Protein AF-A0A0C1JF47-F1 (afdb_monomer_lite)

Foldseek 3Di:
DEDEWEWAAKAEWAAWEWEFEEAQETETEWEWGAIGEWGFWEEAEDADDQADEFEAAAALAEGYEYEFEWHAKYEWYWYHWYIYYDHPHYYYHTYTHTYHIFGTYWGYHYFYAHADPVGHGPGGDDNYYFYYNHHNYHRYYYDTYTYYTYYD

pLDDT: mean 89.69, std 7.43, range [57.78, 96.88]

Sequence (152 aa):
MFAQSVGGGGGNGGGAVSVAVGAFGAASVSVGGSAGNGGNGGSVTLSGSGSASVQTGGDDSVGVMLQSVGGGGGNGGYAVSVAASGGPVSGSLAVGVGGDGSAGGTGGPVTVGQFNSSGVATAAGFAGTVVTTGNRSTGMLFQSVGGGGGNG

Radius of gyration: 26.85 Å; chains: 1; bounding box: 58×25×79 Å

Structure (mmCIF, N/CA/C/O backbone):
data_AF-A0A0C1JF47-F1
#
_entry.id   AF-A0A0C1JF47-F1
#
loop_
_atom_site.group_PDB
_atom_site.id
_atom_site.type_symbol
_atom_site.label_atom_id
_atom_site.label_alt_id
_atom_site.label_comp_id
_atom_site.label_asym_id
_atom_site.label_entity_id
_atom_site.label_seq_id
_atom_site.pdbx_PDB_ins_code
_atom_site.Cartn_x
_atom_site.Cartn_y
_atom_site.Cartn_z
_atom_site.occupancy
_atom_site.B_iso_or_equiv
_atom_site.auth_seq_id
_atom_site.auth_comp_id
_atom_site.auth_asym_id
_atom_site.auth_atom_id
_atom_site.pdbx_PDB_model_num
ATOM 1 N N . MET A 1 1 ? -19.775 3.311 14.985 1.00 74.69 1 MET A N 1
ATOM 2 C CA . MET A 1 1 ? -18.659 4.273 14.821 1.00 74.69 1 MET A CA 1
ATOM 3 C C . MET A 1 1 ? -17.593 3.668 13.929 1.00 74.69 1 MET A C 1
ATOM 5 O O . MET A 1 1 ? -17.416 2.454 13.952 1.00 74.69 1 MET A O 1
ATOM 9 N N . PHE A 1 2 ? -16.880 4.502 13.179 1.00 84.00 2 PHE A N 1
ATOM 10 C CA . PHE A 1 2 ? -15.834 4.058 12.267 1.00 84.00 2 PHE A CA 1
ATOM 11 C C . PHE A 1 2 ? -14.643 5.012 12.334 1.00 84.00 2 PHE A C 1
ATOM 13 O O . PHE A 1 2 ? -14.830 6.225 12.246 1.00 84.00 2 PHE A O 1
ATOM 20 N N . ALA A 1 3 ? -13.442 4.469 12.510 1.00 88.25 3 ALA A N 1
ATOM 21 C CA . ALA A 1 3 ? -12.197 5.216 12.407 1.00 88.25 3 ALA A CA 1
ATOM 22 C C . ALA A 1 3 ? -11.252 4.464 11.473 1.00 88.25 3 ALA A C 1
ATOM 24 O O . ALA A 1 3 ? -11.020 3.267 11.641 1.00 88.25 3 ALA A O 1
ATOM 25 N N . GLN A 1 4 ? -10.709 5.172 10.490 1.00 92.75 4 GLN A N 1
ATOM 26 C CA . GLN A 1 4 ? -9.840 4.573 9.491 1.00 92.75 4 GLN A CA 1
ATOM 27 C C . GLN A 1 4 ? -8.606 5.424 9.237 1.00 92.75 4 GLN A C 1
ATOM 29 O O . GLN A 1 4 ? -8.675 6.653 9.231 1.00 92.75 4 GLN A O 1
ATOM 34 N N . SER A 1 5 ? -7.492 4.751 8.976 1.00 92.88 5 SER A N 1
ATOM 35 C CA . SER A 1 5 ? -6.313 5.348 8.372 1.00 92.88 5 SER A CA 1
ATOM 36 C C . SER A 1 5 ? -5.905 4.530 7.159 1.00 92.88 5 SER A C 1
ATOM 38 O O . SER A 1 5 ? -5.856 3.303 7.222 1.00 92.88 5 SER A O 1
ATOM 40 N N . VAL A 1 6 ? -5.624 5.211 6.054 1.00 92.88 6 VAL A N 1
ATOM 41 C CA . VAL A 1 6 ? -5.181 4.584 4.810 1.00 92.88 6 VAL A CA 1
ATOM 42 C C . VAL A 1 6 ? -3.916 5.294 4.353 1.00 92.88 6 VAL A C 1
ATOM 44 O O . VAL A 1 6 ? -3.908 6.516 4.200 1.00 92.88 6 VAL A O 1
ATOM 47 N N . GLY A 1 7 ? -2.845 4.529 4.171 1.00 92.12 7 GLY A N 1
ATOM 48 C CA . GLY A 1 7 ? -1.598 5.009 3.601 1.00 92.12 7 GLY A CA 1
ATOM 49 C C . GLY A 1 7 ? -1.757 5.337 2.117 1.00 92.12 7 GLY A C 1
ATOM 50 O O . GLY A 1 7 ? -2.490 4.661 1.395 1.00 92.12 7 GLY A O 1
ATOM 51 N N . GLY A 1 8 ? -1.078 6.389 1.655 1.00 94.56 8 GLY A N 1
ATOM 52 C CA . GLY A 1 8 ? -1.082 6.766 0.237 1.00 94.56 8 GLY A CA 1
ATOM 53 C C . GLY A 1 8 ? -0.478 5.673 -0.650 1.00 94.56 8 GLY A C 1
ATOM 54 O O . GLY A 1 8 ? 0.394 4.932 -0.209 1.00 94.56 8 GLY A O 1
ATOM 55 N N . GLY A 1 9 ? -0.927 5.557 -1.898 1.00 93.88 9 GLY A N 1
ATOM 56 C CA . GLY A 1 9 ? -0.318 4.632 -2.858 1.00 93.88 9 GLY A CA 1
ATOM 57 C C . GLY A 1 9 ? 1.089 5.061 -3.286 1.00 93.88 9 GLY A C 1
ATOM 58 O O . GLY A 1 9 ? 1.469 6.223 -3.135 1.00 93.88 9 GLY A O 1
ATOM 59 N N . GLY A 1 10 ? 1.841 4.114 -3.840 1.00 92.69 10 GLY A N 1
ATOM 60 C CA . GLY A 1 10 ? 3.122 4.366 -4.482 1.00 92.69 10 GLY A CA 1
ATOM 61 C C . GLY A 1 10 ? 3.000 5.153 -5.789 1.00 92.69 10 GLY A C 1
ATOM 62 O O . GLY A 1 10 ? 1.927 5.268 -6.383 1.00 92.69 10 GLY A O 1
ATOM 63 N N . GLY A 1 11 ? 4.125 5.711 -6.234 1.00 93.56 11 GLY A N 1
ATOM 64 C CA . GLY A 1 11 ? 4.227 6.471 -7.483 1.00 93.56 11 GLY A CA 1
ATOM 65 C C . GLY A 1 11 ? 4.688 5.601 -8.648 1.00 93.56 11 GLY A C 1
ATOM 66 O O . GLY A 1 11 ? 5.392 4.620 -8.437 1.00 93.56 11 GLY A O 1
ATOM 67 N N . ASN A 1 12 ? 4.343 5.975 -9.880 1.00 94.19 12 ASN A N 1
ATOM 68 C CA . ASN A 1 12 ? 4.863 5.292 -11.066 1.00 94.19 12 ASN A CA 1
ATOM 69 C C . ASN A 1 12 ? 6.258 5.820 -11.433 1.00 94.19 12 ASN A C 1
ATOM 71 O O . ASN A 1 12 ? 6.490 7.031 -11.412 1.00 94.19 12 ASN A O 1
ATOM 75 N N . GLY A 1 13 ? 7.160 4.915 -11.799 1.00 94.06 13 GLY A N 1
ATOM 76 C CA . GLY A 1 13 ? 8.466 5.235 -12.351 1.00 94.06 13 GLY A CA 1
ATOM 77 C C . GLY A 1 13 ? 8.365 5.833 -13.756 1.00 94.06 13 GLY A C 1
ATOM 78 O O . GLY A 1 13 ? 7.440 5.544 -14.518 1.00 94.06 13 GLY A O 1
ATOM 79 N N . GLY A 1 14 ? 9.306 6.712 -14.104 1.00 95.81 14 GLY A N 1
ATOM 80 C CA . GLY A 1 14 ? 9.316 7.387 -15.404 1.00 95.81 14 GLY A CA 1
ATOM 81 C C . GLY A 1 14 ? 9.607 6.428 -16.561 1.00 95.81 14 GLY A C 1
ATOM 82 O O . GLY A 1 14 ? 10.481 5.576 -16.455 1.00 95.81 14 GLY A O 1
ATOM 83 N N . GLY A 1 15 ? 8.908 6.571 -17.686 1.00 95.81 15 GLY A N 1
ATOM 84 C CA . GLY A 1 15 ? 9.223 5.810 -18.897 1.00 95.81 15 GLY A CA 1
ATOM 85 C C . GLY A 1 15 ? 10.464 6.349 -19.616 1.00 95.81 15 GLY A C 1
ATOM 86 O O . GLY A 1 15 ? 10.727 7.552 -19.585 1.00 95.81 15 GLY A O 1
ATOM 87 N N . ALA A 1 16 ? 11.195 5.476 -20.307 1.00 96.06 16 ALA A N 1
ATOM 88 C CA . ALA A 1 16 ? 12.327 5.853 -21.148 1.00 96.06 16 ALA A CA 1
ATOM 89 C C . ALA A 1 16 ? 12.135 5.384 -22.591 1.00 96.06 16 ALA A C 1
ATOM 91 O O . ALA A 1 16 ? 11.761 4.238 -22.841 1.00 96.06 16 ALA A O 1
ATOM 92 N N . VAL A 1 17 ? 12.445 6.265 -23.544 1.00 96.12 17 VAL A N 1
ATOM 93 C CA . VAL A 1 17 ? 12.446 5.954 -24.977 1.00 96.12 17 VAL A CA 1
ATOM 94 C C . VAL A 1 17 ? 13.771 6.405 -25.581 1.00 96.12 17 VAL A C 1
ATOM 96 O O . VAL A 1 17 ? 14.162 7.559 -25.425 1.00 96.12 17 VAL A O 1
ATOM 99 N N . SER A 1 18 ? 14.461 5.495 -26.265 1.00 95.94 18 SER A N 1
ATOM 100 C CA . SER A 1 18 ? 15.747 5.740 -26.916 1.00 95.94 18 SER A CA 1
ATOM 101 C C . SER A 1 18 ? 15.675 5.310 -28.373 1.00 95.94 18 SER A C 1
ATOM 103 O O . SER A 1 18 ? 15.304 4.176 -28.673 1.00 95.94 18 SER A O 1
ATOM 105 N N . VAL A 1 19 ? 16.010 6.222 -29.285 1.00 96.25 19 VAL A N 1
ATOM 106 C CA . VAL A 1 19 ? 15.993 5.967 -30.728 1.00 96.25 19 VAL A CA 1
ATOM 107 C C . VAL A 1 19 ? 17.338 6.360 -31.312 1.00 96.25 19 VAL A C 1
ATOM 109 O O . VAL A 1 19 ? 17.771 7.502 -31.175 1.00 96.25 19 VAL A O 1
ATOM 112 N N . ALA A 1 20 ? 17.985 5.416 -31.986 1.00 95.44 20 ALA A N 1
ATOM 113 C CA . ALA A 1 20 ? 19.250 5.621 -32.669 1.00 95.44 20 ALA A CA 1
ATOM 114 C C . ALA A 1 20 ? 19.125 5.226 -34.142 1.00 95.44 20 ALA A C 1
ATOM 116 O O . ALA A 1 20 ? 18.672 4.130 -34.473 1.00 95.44 20 ALA A O 1
ATOM 117 N N . VAL A 1 21 ? 19.567 6.113 -35.031 1.00 93.94 21 VAL A N 1
ATOM 118 C CA . VAL A 1 21 ? 19.639 5.850 -36.470 1.00 93.94 21 VAL A CA 1
ATOM 119 C C . VAL A 1 21 ? 21.027 6.230 -36.957 1.00 93.94 21 VAL A C 1
ATOM 121 O O . VAL A 1 21 ? 21.503 7.324 -36.659 1.00 93.94 21 VAL A O 1
ATOM 124 N N . GLY A 1 22 ? 21.684 5.344 -37.701 1.00 92.38 22 GLY A N 1
ATOM 125 C CA . GLY A 1 22 ? 23.032 5.613 -38.193 1.00 92.38 22 GLY A CA 1
ATOM 126 C C . GLY A 1 22 ? 23.357 4.912 -39.503 1.00 92.38 22 GLY A C 1
ATOM 127 O O . GLY A 1 22 ? 22.853 3.835 -39.799 1.00 92.38 22 GLY A O 1
ATOM 128 N N . ALA A 1 23 ? 24.231 5.522 -40.303 1.00 89.31 23 ALA A N 1
ATOM 129 C CA . ALA A 1 23 ? 24.647 4.947 -41.580 1.00 89.31 23 ALA A CA 1
ATOM 130 C C . ALA A 1 23 ? 25.463 3.661 -41.376 1.00 89.31 23 ALA A C 1
ATOM 132 O O . ALA A 1 23 ? 25.193 2.655 -42.015 1.00 89.31 23 ALA A O 1
ATOM 133 N N . PHE A 1 24 ? 26.408 3.658 -40.439 1.00 89.31 24 PHE A N 1
ATOM 134 C CA . PHE A 1 24 ? 27.350 2.542 -40.255 1.00 89.31 24 PHE A CA 1
ATOM 135 C C . PHE A 1 24 ? 27.096 1.735 -38.977 1.00 89.31 24 PHE A C 1
ATOM 137 O O . PHE A 1 24 ? 27.719 0.705 -38.743 1.00 89.31 24 PHE A O 1
ATOM 144 N N . GLY A 1 25 ? 26.151 2.185 -38.153 1.00 93.25 25 GLY A N 1
ATOM 145 C CA . GLY A 1 25 ? 25.713 1.479 -36.962 1.00 93.25 25 GLY A CA 1
ATOM 146 C C . GLY A 1 25 ? 24.818 2.340 -36.081 1.00 93.25 25 GLY A C 1
ATOM 147 O O . GLY A 1 25 ? 24.865 3.568 -36.151 1.00 93.25 25 GLY A O 1
ATOM 148 N N . ALA A 1 26 ? 23.998 1.688 -35.264 1.00 95.06 26 ALA A N 1
ATOM 149 C CA . ALA A 1 26 ? 23.132 2.342 -34.294 1.00 95.06 26 ALA A CA 1
ATOM 150 C C . ALA A 1 26 ? 23.089 1.537 -32.996 1.00 95.06 26 ALA A C 1
ATOM 152 O O . ALA A 1 26 ? 22.891 0.324 -33.014 1.00 95.06 26 ALA A O 1
ATOM 153 N N . ALA A 1 27 ? 23.244 2.226 -31.870 1.00 95.44 27 ALA A N 1
ATOM 154 C CA . ALA A 1 27 ? 23.080 1.647 -30.548 1.00 95.44 27 ALA A CA 1
ATOM 155 C C . ALA A 1 27 ? 22.086 2.499 -29.764 1.00 95.44 27 ALA A C 1
ATOM 157 O O . ALA A 1 27 ? 22.268 3.708 -29.635 1.00 95.44 27 ALA A O 1
ATOM 158 N N . SER A 1 28 ? 21.035 1.862 -29.261 1.00 96.19 28 SER A N 1
ATOM 159 C CA . SER A 1 28 ? 20.045 2.483 -28.389 1.00 96.19 28 SER A CA 1
ATOM 160 C C . SER A 1 28 ? 19.970 1.711 -27.084 1.00 96.19 28 SER A C 1
ATOM 162 O O . SER A 1 28 ? 19.954 0.477 -27.069 1.00 96.19 28 SER A O 1
ATOM 164 N N . VAL A 1 29 ? 19.956 2.458 -25.988 1.00 96.06 29 VAL A N 1
ATOM 165 C CA . VAL A 1 29 ? 19.757 1.924 -24.646 1.00 96.06 29 VAL A CA 1
ATOM 166 C C . VAL A 1 29 ? 18.736 2.806 -23.948 1.00 96.06 29 VAL A C 1
ATOM 168 O O . VAL A 1 29 ? 18.848 4.034 -23.975 1.00 96.06 29 VAL A O 1
ATOM 171 N N . SER A 1 30 ? 17.740 2.177 -23.337 1.00 96.75 30 SER A N 1
ATOM 172 C CA . SER A 1 30 ? 16.701 2.825 -22.541 1.00 96.75 30 SER A CA 1
ATOM 173 C C . SER A 1 30 ? 16.545 2.074 -21.228 1.00 96.75 30 SER A C 1
ATOM 175 O O . SER A 1 30 ? 16.444 0.845 -21.239 1.00 96.75 30 SER A O 1
ATOM 177 N N . VAL A 1 31 ? 16.459 2.808 -20.123 1.00 95.94 31 VAL A N 1
ATOM 178 C CA . VAL A 1 31 ? 16.223 2.250 -18.788 1.00 95.94 31 VAL A CA 1
ATOM 179 C C . VAL A 1 31 ? 15.027 2.963 -18.173 1.00 95.94 31 VAL A C 1
ATOM 181 O O . VAL A 1 31 ? 15.047 4.187 -18.049 1.00 95.94 31 VAL A O 1
ATOM 184 N N . GLY A 1 32 ? 13.983 2.209 -17.842 1.00 95.88 32 GLY A N 1
ATOM 185 C CA . GLY A 1 32 ? 12.800 2.713 -17.158 1.00 95.88 32 GLY A CA 1
ATOM 186 C C . GLY A 1 32 ? 13.141 3.115 -15.725 1.00 95.88 32 GLY A C 1
ATOM 187 O O . GLY A 1 32 ? 13.998 2.515 -15.082 1.00 95.88 32 GLY A O 1
ATOM 188 N N . GLY A 1 33 ? 12.498 4.161 -15.221 1.00 96.25 33 GLY A N 1
ATOM 189 C CA . GLY A 1 33 ? 12.694 4.637 -13.856 1.00 96.25 33 GLY A CA 1
ATOM 190 C C . GLY A 1 33 ? 12.019 3.727 -12.834 1.00 96.25 33 GLY A C 1
ATOM 191 O O . GLY A 1 33 ? 10.963 3.165 -13.105 1.00 96.25 33 GLY A O 1
ATOM 192 N N . SER A 1 34 ? 12.591 3.612 -11.640 1.00 94.69 34 SER A N 1
ATOM 193 C CA . SER A 1 34 ? 11.976 2.870 -10.536 1.00 94.69 34 SER A CA 1
ATOM 194 C C . SER A 1 34 ? 10.767 3.609 -9.951 1.00 94.69 34 SER A C 1
ATOM 196 O O . SER A 1 34 ? 10.655 4.837 -10.029 1.00 94.69 34 SER A O 1
ATOM 198 N N . ALA A 1 35 ? 9.863 2.848 -9.349 1.00 95.31 35 ALA A N 1
ATOM 199 C CA . ALA A 1 35 ? 8.641 3.337 -8.738 1.00 95.31 35 ALA A CA 1
ATOM 200 C C . ALA A 1 35 ? 8.845 3.920 -7.329 1.00 95.31 35 ALA A C 1
ATOM 202 O O . ALA A 1 35 ? 9.823 3.627 -6.641 1.00 95.31 35 ALA A O 1
ATOM 203 N N . GLY A 1 36 ? 7.880 4.718 -6.866 1.00 93.69 36 GLY A N 1
ATOM 204 C CA . GLY A 1 36 ? 7.849 5.227 -5.492 1.00 93.69 36 GLY A CA 1
ATOM 205 C C . GLY A 1 36 ? 7.124 4.276 -4.538 1.00 93.69 36 GLY A C 1
ATOM 206 O O . GLY A 1 36 ? 6.067 3.763 -4.892 1.00 93.69 36 GLY A O 1
ATOM 207 N N . ASN A 1 37 ? 7.648 4.103 -3.318 1.00 94.12 37 ASN A N 1
ATOM 208 C CA . ASN A 1 37 ? 7.054 3.263 -2.265 1.00 94.12 37 ASN A CA 1
ATOM 209 C C . ASN A 1 37 ? 5.626 3.673 -1.878 1.00 94.12 37 ASN A C 1
ATOM 211 O O . ASN A 1 37 ? 5.294 4.859 -1.874 1.00 94.12 37 ASN A O 1
ATOM 215 N N . GLY A 1 38 ? 4.820 2.689 -1.469 1.00 94.19 38 GLY A N 1
ATOM 216 C CA . GLY A 1 38 ? 3.544 2.931 -0.798 1.00 94.19 38 GLY A CA 1
ATOM 217 C C . GLY A 1 38 ? 3.729 3.547 0.591 1.00 94.19 38 GLY A C 1
ATOM 218 O O . GLY A 1 38 ? 4.700 3.271 1.295 1.00 94.19 38 GLY A O 1
ATOM 219 N N . GLY A 1 39 ? 2.791 4.397 0.994 1.00 95.06 39 GLY A N 1
ATOM 220 C CA . GLY A 1 39 ? 2.753 5.032 2.306 1.00 95.06 39 GLY A CA 1
ATOM 221 C C . GLY A 1 39 ? 2.178 4.113 3.381 1.00 95.06 39 GLY A C 1
ATOM 222 O O . GLY A 1 39 ? 1.280 3.314 3.126 1.00 95.06 39 GLY A O 1
ATOM 223 N N . ASN A 1 40 ? 2.660 4.247 4.614 1.00 94.75 40 ASN A N 1
ATOM 224 C CA . ASN A 1 40 ? 2.148 3.474 5.745 1.00 94.75 40 ASN A CA 1
ATOM 225 C C . ASN A 1 40 ? 0.774 3.988 6.200 1.00 94.75 40 ASN A C 1
ATOM 227 O O . ASN A 1 40 ? 0.508 5.192 6.172 1.00 94.75 40 ASN A O 1
ATOM 231 N N . GLY A 1 41 ? -0.077 3.076 6.663 1.00 92.12 41 GLY A N 1
ATOM 232 C CA . GLY A 1 41 ? -1.287 3.409 7.401 1.00 92.12 41 GLY A CA 1
ATOM 233 C C . GLY A 1 41 ? -0.932 4.026 8.753 1.00 92.12 41 GLY A C 1
ATOM 234 O O . GLY A 1 41 ? 0.027 3.625 9.414 1.00 92.12 41 GLY A O 1
ATOM 235 N N . GLY A 1 42 ? -1.699 5.023 9.176 1.00 93.25 42 GLY A N 1
ATOM 236 C CA . GLY A 1 42 ? -1.521 5.686 10.464 1.00 93.25 42 GLY A CA 1
ATOM 237 C C . GLY A 1 42 ? -2.065 4.869 11.635 1.00 93.25 42 GLY A C 1
ATOM 238 O O . GLY A 1 42 ? -2.849 3.933 11.467 1.00 93.25 42 GLY A O 1
ATOM 239 N N . SER A 1 43 ? -1.658 5.247 12.847 1.00 90.94 43 SER A N 1
ATOM 240 C CA . SER A 1 43 ? -2.212 4.673 14.077 1.00 90.94 43 SER A CA 1
ATOM 241 C C . SER A 1 43 ? -3.702 4.993 14.184 1.00 90.94 43 SER A C 1
ATOM 243 O O . SER A 1 43 ? -4.100 6.147 14.024 1.00 90.94 43 SER A O 1
ATOM 245 N N . VAL A 1 44 ? -4.514 3.989 14.510 1.00 89.62 44 VAL A N 1
ATOM 246 C CA . VAL A 1 44 ? -5.935 4.180 14.821 1.00 89.62 44 VAL A CA 1
ATOM 247 C C . VAL A 1 44 ? -6.154 3.842 16.284 1.00 89.62 44 VAL A C 1
ATOM 249 O O . VAL A 1 44 ? -5.951 2.705 16.706 1.00 89.62 44 VAL A O 1
ATOM 252 N N . THR A 1 45 ? -6.574 4.841 17.056 1.00 87.31 45 THR A N 1
ATOM 253 C CA . THR A 1 45 ? -6.747 4.710 18.501 1.00 87.31 45 THR A CA 1
ATOM 254 C C . THR A 1 45 ? -8.195 4.939 18.892 1.00 87.31 45 THR A C 1
ATOM 256 O O . THR A 1 45 ? -8.787 5.959 18.539 1.00 87.31 45 THR A O 1
ATOM 259 N N . LEU A 1 46 ? -8.740 4.016 19.680 1.00 83.62 46 LEU A N 1
ATOM 260 C CA . LEU A 1 46 ? -10.003 4.200 20.378 1.00 83.62 46 LEU A CA 1
ATOM 261 C C . LEU A 1 46 ? -9.751 4.349 21.876 1.00 83.62 46 LEU A C 1
ATOM 263 O O . LEU A 1 46 ? -9.290 3.412 22.528 1.00 83.62 46 LEU A O 1
ATOM 267 N N . SER A 1 47 ? -10.084 5.530 22.401 1.00 79.00 47 SER A N 1
ATOM 268 C CA . SER A 1 47 ? -10.074 5.822 23.834 1.00 79.00 47 SER A CA 1
ATOM 269 C C . SER A 1 47 ? -11.490 5.728 24.396 1.00 79.00 47 SER A C 1
ATOM 271 O O . SER A 1 47 ? -12.398 6.374 23.870 1.00 79.00 47 SER A O 1
ATOM 273 N N . GLY A 1 48 ? -11.692 4.932 25.446 1.00 66.62 48 GLY A N 1
ATOM 274 C CA . GLY A 1 48 ? -12.985 4.819 26.124 1.00 66.62 48 GLY A CA 1
ATOM 275 C C . GLY A 1 48 ? -12.821 4.724 27.635 1.00 66.62 48 GLY A C 1
ATOM 276 O O . GLY A 1 48 ? -12.163 3.809 28.118 1.00 66.62 48 GLY A O 1
ATOM 277 N N . SER A 1 49 ? -13.423 5.650 28.385 1.00 58.84 49 SER A N 1
ATOM 278 C CA . SER A 1 49 ? -13.522 5.556 29.846 1.00 58.84 49 SER A CA 1
ATOM 279 C C . SER A 1 49 ? -14.568 4.505 30.247 1.00 58.84 49 SER A C 1
ATOM 281 O O . SER A 1 49 ? -15.484 4.218 29.474 1.00 58.84 49 SER A O 1
ATOM 283 N N . GLY A 1 50 ? -14.417 3.913 31.439 1.00 57.78 50 GLY A N 1
ATOM 284 C CA . GLY A 1 50 ? -15.087 2.689 31.934 1.00 57.78 50 GLY A CA 1
ATOM 285 C C . GLY A 1 50 ? -16.627 2.617 31.973 1.00 57.78 50 GLY A C 1
ATOM 286 O O . GLY A 1 50 ? -17.158 1.726 32.624 1.00 57.78 50 GLY A O 1
ATOM 287 N N . SER A 1 51 ? -17.342 3.498 31.272 1.00 65.81 51 SER A N 1
ATOM 288 C CA . SER A 1 51 ? -18.804 3.477 31.113 1.00 65.81 51 SER A CA 1
ATOM 289 C C . SER A 1 51 ? -19.263 3.408 29.648 1.00 65.81 51 SER A C 1
ATOM 291 O O . SER A 1 51 ? -20.453 3.548 29.369 1.00 65.81 51 SER A O 1
ATOM 293 N N . ALA A 1 52 ? -18.351 3.234 28.687 1.00 73.12 52 ALA A N 1
ATOM 294 C CA . ALA A 1 52 ? -18.720 3.124 27.277 1.00 73.12 52 ALA A CA 1
ATOM 295 C C . ALA A 1 52 ? -19.507 1.826 27.003 1.00 73.12 52 ALA A C 1
ATOM 297 O O . ALA A 1 52 ? -19.175 0.765 27.528 1.00 73.12 52 ALA A O 1
ATOM 298 N N . SER A 1 53 ? -20.534 1.880 26.151 1.00 82.00 53 SER A N 1
ATOM 299 C CA . SER A 1 53 ? -21.230 0.678 25.676 1.00 82.00 53 SER A CA 1
ATOM 300 C C . SER A 1 53 ? -21.328 0.677 24.155 1.00 82.00 53 SER A C 1
ATOM 302 O O . SER A 1 53 ? -21.588 1.709 23.538 1.00 82.00 53 SER A O 1
ATOM 304 N N . VAL A 1 54 ? -21.093 -0.485 23.550 1.00 84.25 54 VAL A N 1
ATOM 305 C CA . VAL A 1 54 ? -21.241 -0.721 22.112 1.00 84.25 54 VAL A CA 1
ATOM 306 C C . VAL A 1 54 ? -22.432 -1.644 21.927 1.00 84.25 54 VAL A C 1
ATOM 308 O O . VAL A 1 54 ? -22.423 -2.763 22.429 1.00 84.25 54 VAL A O 1
ATOM 311 N N . GLN A 1 55 ? -23.455 -1.179 21.216 1.00 86.44 55 GLN A N 1
ATOM 312 C CA . GLN A 1 55 ? -24.680 -1.934 20.966 1.00 86.44 55 GLN A CA 1
ATOM 313 C C . GLN A 1 55 ? -24.921 -2.068 19.464 1.00 86.44 55 GLN A C 1
ATOM 315 O O . GLN A 1 55 ? -24.850 -1.089 18.724 1.00 86.44 55 GLN A O 1
ATOM 320 N N . THR A 1 56 ? -25.212 -3.288 19.019 1.00 87.31 56 THR A N 1
ATOM 321 C CA . THR A 1 56 ? -25.574 -3.606 17.629 1.00 87.31 56 THR A CA 1
ATOM 322 C C . THR A 1 56 ? -26.857 -4.418 17.616 1.00 87.31 56 THR A C 1
ATOM 324 O O . THR A 1 56 ? -26.853 -5.609 17.916 1.00 87.31 56 THR A O 1
ATOM 327 N N . GLY A 1 57 ? -27.969 -3.741 17.323 1.00 86.25 57 GLY A N 1
ATOM 328 C CA . GLY A 1 57 ? -29.305 -4.345 17.322 1.00 86.25 57 GLY A CA 1
ATOM 329 C C . GLY A 1 57 ? -29.873 -4.667 15.944 1.00 86.25 57 GLY A C 1
ATOM 330 O O . GLY A 1 57 ? -30.834 -5.421 15.858 1.00 86.25 57 GLY A O 1
ATOM 331 N N . GLY A 1 58 ? -29.297 -4.110 14.877 1.00 87.88 58 GLY A N 1
ATOM 332 C CA . GLY A 1 58 ? -29.690 -4.433 13.507 1.00 87.88 58 GLY A CA 1
ATOM 333 C C . GLY A 1 58 ? -28.979 -5.683 12.992 1.00 87.88 58 GLY A C 1
ATOM 334 O O . GLY A 1 58 ? -27.815 -5.922 13.327 1.00 87.88 58 GLY A O 1
ATOM 335 N N . ASP A 1 59 ? -29.663 -6.450 12.147 1.00 91.44 59 ASP A N 1
ATOM 336 C CA . ASP A 1 59 ? -29.039 -7.507 11.350 1.00 91.44 59 ASP A CA 1
ATOM 337 C C . ASP A 1 59 ? -27.906 -6.922 10.485 1.00 91.44 59 ASP A C 1
ATOM 339 O O . ASP A 1 59 ? -27.988 -5.775 10.037 1.00 91.44 59 ASP A O 1
ATOM 343 N N . ASP A 1 60 ? -26.816 -7.677 10.319 1.00 89.50 60 ASP A N 1
ATOM 344 C CA . ASP A 1 60 ? -25.644 -7.321 9.500 1.00 89.50 60 ASP A CA 1
ATOM 345 C C . ASP A 1 60 ? -24.981 -5.971 9.877 1.00 89.50 60 ASP A C 1
ATOM 347 O O . ASP A 1 60 ? -24.283 -5.342 9.083 1.00 89.50 60 ASP A O 1
ATOM 351 N N . SER A 1 61 ? -25.191 -5.505 11.113 1.00 88.50 61 SER A N 1
ATOM 352 C CA . SER A 1 61 ? -24.685 -4.215 11.597 1.00 88.50 61 SER A CA 1
ATOM 353 C C . SER A 1 61 ? -23.301 -4.318 12.240 1.00 88.50 61 SER A C 1
ATOM 355 O O . SER A 1 61 ? -22.981 -5.307 12.899 1.00 88.50 61 SER A O 1
ATOM 357 N N . VAL A 1 62 ? -22.505 -3.249 12.129 1.00 88.75 62 VAL A N 1
ATOM 358 C CA . VAL A 1 62 ? -21.188 -3.126 12.776 1.00 88.75 62 VAL A CA 1
ATOM 359 C C . VAL A 1 62 ? -21.206 -2.004 13.816 1.00 88.75 62 VAL A C 1
ATOM 361 O O . VAL A 1 62 ? -21.566 -0.867 13.511 1.00 88.75 62 VAL A O 1
ATOM 364 N N . GLY A 1 63 ? -20.805 -2.314 15.050 1.00 86.44 63 GLY A N 1
ATOM 365 C CA . GLY A 1 63 ? -20.830 -1.373 16.171 1.00 86.44 63 GLY A CA 1
ATOM 366 C C . GLY A 1 63 ? -19.645 -0.419 16.145 1.00 86.44 63 GLY A C 1
ATOM 367 O O . GLY A 1 63 ? -19.807 0.798 16.014 1.00 86.44 63 GLY A O 1
ATOM 368 N N . VAL A 1 64 ? -18.439 -0.972 16.240 1.00 89.00 64 VAL A N 1
ATOM 369 C CA . VAL A 1 64 ? -17.168 -0.243 16.156 1.00 89.00 64 VAL A CA 1
ATOM 370 C C . VAL A 1 64 ? -16.296 -0.893 15.101 1.00 89.00 64 VAL A C 1
ATOM 372 O O . VAL A 1 64 ? -16.071 -2.097 15.147 1.00 89.00 64 VAL A O 1
ATOM 375 N N . MET A 1 65 ? -15.745 -0.096 14.196 1.00 90.56 65 MET A N 1
ATOM 376 C CA . MET A 1 65 ? -14.728 -0.567 13.266 1.00 90.56 65 MET A CA 1
ATOM 377 C C . MET A 1 65 ? -13.538 0.389 13.263 1.00 90.56 65 MET A C 1
ATOM 379 O O . MET A 1 65 ? -13.697 1.588 13.027 1.00 90.56 65 MET A O 1
ATOM 383 N N . LEU A 1 66 ? -12.358 -0.152 13.567 1.00 92.38 66 LEU A N 1
ATOM 384 C CA . LEU A 1 66 ? -11.078 0.547 13.509 1.00 92.38 66 LEU A CA 1
ATOM 385 C C . LEU A 1 66 ? -10.193 -0.147 12.480 1.00 92.38 66 LEU A C 1
ATOM 387 O O . LEU A 1 66 ? -9.912 -1.341 12.611 1.00 92.38 66 LEU A O 1
ATOM 391 N N . GLN A 1 67 ? -9.740 0.593 11.478 1.00 93.69 67 GLN A N 1
ATOM 392 C CA . GLN A 1 67 ? -8.978 0.011 10.382 1.00 93.69 67 GLN A CA 1
ATOM 393 C C . GLN A 1 67 ? -7.769 0.869 10.028 1.00 93.69 67 GLN A C 1
ATOM 395 O O . GLN A 1 67 ? -7.914 2.034 9.676 1.00 93.69 67 GLN A O 1
ATOM 400 N N . SER A 1 68 ? -6.577 0.286 10.069 1.00 94.88 68 SER A N 1
ATOM 401 C CA . SER A 1 68 ? -5.381 0.886 9.490 1.00 94.88 68 SER A CA 1
ATOM 402 C C . SER A 1 68 ? -4.915 0.063 8.300 1.00 94.88 68 SER A C 1
ATOM 404 O O . SER A 1 68 ? -4.680 -1.136 8.433 1.00 94.88 68 SER A O 1
ATOM 406 N N . VAL A 1 69 ? -4.790 0.693 7.137 1.00 95.38 69 VAL A N 1
ATOM 407 C CA . VAL A 1 69 ? -4.373 0.047 5.889 1.00 95.38 69 VAL A CA 1
ATOM 408 C C . VAL A 1 69 ? -3.131 0.736 5.351 1.00 95.38 69 VAL A C 1
ATOM 410 O O . VAL A 1 69 ? -3.131 1.950 5.173 1.00 95.38 69 VAL A O 1
ATOM 413 N N . GLY A 1 70 ? -2.079 -0.027 5.072 1.00 95.44 70 GLY A N 1
ATOM 414 C CA . GLY A 1 70 ? -0.933 0.444 4.301 1.00 95.44 70 GLY A CA 1
ATOM 415 C C . GLY A 1 70 ? -1.282 0.615 2.822 1.00 95.44 70 GLY A C 1
ATOM 416 O O . GLY A 1 70 ? -2.027 -0.181 2.255 1.00 95.44 70 GLY A O 1
ATOM 417 N N . GLY A 1 71 ? -0.753 1.655 2.183 1.00 95.88 71 GLY A N 1
ATOM 418 C CA . GLY A 1 71 ? -0.948 1.898 0.756 1.00 95.88 71 GLY A CA 1
ATOM 419 C C . GLY A 1 71 ? -0.183 0.899 -0.114 1.00 95.88 71 GLY A C 1
ATOM 420 O O . GLY A 1 71 ? 0.842 0.361 0.297 1.00 95.88 71 GLY A O 1
ATOM 421 N N . GLY A 1 72 ? -0.667 0.631 -1.327 1.00 95.50 72 GLY A N 1
ATOM 422 C CA . GLY A 1 72 ? 0.024 -0.257 -2.274 1.00 95.50 72 GLY A CA 1
ATOM 423 C C . GLY A 1 72 ? 1.339 0.331 -2.804 1.00 95.50 72 GLY A C 1
ATOM 424 O O . GLY A 1 72 ? 1.521 1.547 -2.781 1.00 95.50 72 GLY A O 1
ATOM 425 N N . GLY A 1 73 ? 2.247 -0.522 -3.281 1.00 94.25 73 GLY A N 1
ATOM 426 C CA . GLY A 1 73 ? 3.498 -0.124 -3.935 1.00 94.25 73 GLY A CA 1
ATOM 427 C C . GLY A 1 73 ? 3.291 0.501 -5.320 1.00 94.25 73 GLY A C 1
ATOM 428 O O . GLY A 1 73 ? 2.193 0.474 -5.874 1.00 94.25 73 GLY A O 1
ATOM 429 N N . GLY A 1 74 ? 4.346 1.097 -5.870 1.00 95.50 74 GLY A N 1
ATOM 430 C CA . GLY A 1 74 ? 4.350 1.767 -7.167 1.00 95.50 74 GLY A CA 1
ATOM 431 C C . GLY A 1 74 ? 4.767 0.859 -8.326 1.00 95.50 74 GLY A C 1
ATOM 432 O O . GLY A 1 74 ? 5.410 -0.170 -8.124 1.00 95.50 74 GLY A O 1
ATOM 433 N N . ASN A 1 75 ? 4.441 1.271 -9.554 1.00 95.00 75 ASN A N 1
ATOM 434 C CA . ASN A 1 75 ? 4.814 0.544 -10.771 1.00 95.00 75 ASN A CA 1
ATOM 435 C C . ASN A 1 75 ? 6.081 1.116 -11.415 1.00 95.00 75 ASN A C 1
ATOM 437 O O . ASN A 1 75 ? 6.192 2.332 -11.565 1.00 95.00 75 ASN A O 1
ATOM 441 N N . GLY A 1 76 ? 7.009 0.255 -11.813 1.00 95.44 76 GLY A N 1
ATOM 442 C CA . GLY A 1 76 ? 8.212 0.594 -12.552 1.00 95.44 76 GLY A CA 1
ATOM 443 C C . GLY A 1 76 ? 7.893 1.194 -13.918 1.00 95.44 76 GLY A C 1
ATOM 444 O O . GLY A 1 76 ? 6.835 0.967 -14.509 1.00 95.44 76 GLY A O 1
ATOM 445 N N . GLY A 1 77 ? 8.802 2.030 -14.402 1.00 96.88 77 GLY A N 1
ATOM 446 C CA . GLY A 1 77 ? 8.687 2.694 -15.690 1.00 96.88 77 GLY A CA 1
ATOM 447 C C . GLY A 1 77 ? 8.988 1.748 -16.847 1.00 96.88 77 GLY A C 1
ATOM 448 O O . GLY A 1 77 ? 9.843 0.873 -16.761 1.00 96.88 77 GLY A O 1
ATOM 449 N N . TYR A 1 78 ? 8.330 1.948 -17.982 1.00 94.62 78 TYR A N 1
ATOM 450 C CA . TYR A 1 78 ? 8.635 1.181 -19.187 1.00 94.62 78 TYR A CA 1
ATOM 451 C C . TYR A 1 78 ? 9.929 1.664 -19.858 1.00 94.62 78 TYR A C 1
ATOM 453 O O . TYR A 1 78 ? 10.356 2.807 -19.687 1.00 94.62 78 TYR A O 1
ATOM 461 N N . ALA A 1 79 ? 10.519 0.808 -20.691 1.00 96.88 79 ALA A N 1
ATOM 462 C CA . ALA A 1 79 ? 11.698 1.135 -21.481 1.00 96.88 79 ALA A CA 1
ATOM 463 C C . ALA A 1 79 ? 11.536 0.670 -22.928 1.00 96.88 79 ALA A C 1
ATOM 465 O O . ALA A 1 79 ? 11.283 -0.505 -23.187 1.00 96.88 79 ALA A O 1
ATOM 466 N N . VAL A 1 80 ? 11.698 1.596 -23.872 1.00 96.12 80 VAL A N 1
ATOM 467 C CA . VAL A 1 80 ? 11.613 1.336 -25.311 1.00 96.12 80 VAL A CA 1
ATOM 468 C C . VAL A 1 80 ? 12.916 1.761 -25.977 1.00 96.12 80 VAL A C 1
ATOM 470 O O . VAL A 1 80 ? 13.298 2.928 -25.926 1.00 96.12 80 VAL A O 1
ATOM 473 N N . SER A 1 81 ? 13.582 0.819 -26.638 1.00 96.50 81 S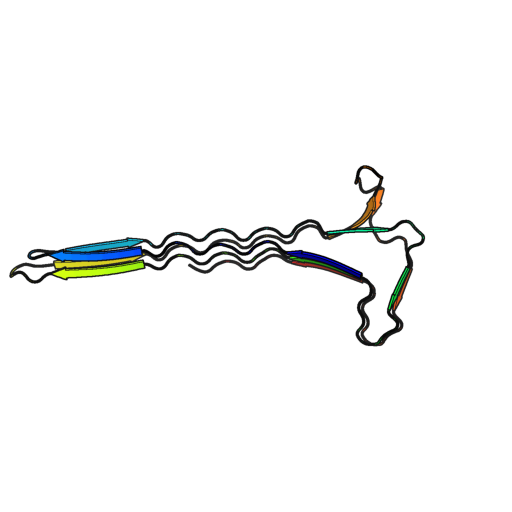ER A N 1
ATOM 474 C CA . SER A 1 81 ? 14.802 1.068 -27.408 1.00 96.50 81 SER A CA 1
ATOM 475 C C . SER A 1 81 ? 14.620 0.671 -28.862 1.00 96.50 81 SER A C 1
ATOM 477 O O . SER A 1 81 ? 14.146 -0.426 -29.154 1.00 96.50 81 SER A O 1
ATOM 479 N N . VAL A 1 82 ? 15.016 1.560 -29.769 1.00 95.88 82 VAL A N 1
ATOM 480 C CA . VAL A 1 82 ? 14.965 1.352 -31.216 1.00 95.88 82 VAL A CA 1
ATOM 481 C C . VAL A 1 82 ? 16.304 1.740 -31.829 1.00 95.88 82 VAL A C 1
ATOM 483 O O . VAL A 1 82 ? 16.751 2.877 -31.698 1.00 95.88 82 VAL A O 1
ATOM 486 N N . ALA A 1 83 ? 16.927 0.810 -32.551 1.00 96.19 83 ALA A N 1
ATOM 487 C CA . ALA A 1 83 ? 18.141 1.065 -33.315 1.00 96.19 83 ALA A CA 1
ATOM 488 C C . ALA A 1 83 ? 17.955 0.637 -34.772 1.00 96.19 83 ALA A C 1
ATOM 490 O O . ALA A 1 83 ? 17.539 -0.489 -35.035 1.00 96.19 83 ALA A O 1
ATOM 491 N N . ALA A 1 84 ? 18.299 1.518 -35.711 1.00 94.38 84 ALA A N 1
ATOM 492 C CA . ALA A 1 84 ? 18.233 1.247 -37.144 1.00 94.38 84 ALA A CA 1
ATOM 493 C C . ALA A 1 84 ? 19.518 1.690 -37.855 1.00 94.38 84 ALA A C 1
ATOM 495 O O . ALA A 1 84 ? 20.059 2.761 -37.582 1.00 94.38 84 ALA A O 1
ATOM 496 N N . SER A 1 85 ? 20.005 0.878 -38.794 1.00 93.00 85 SER A N 1
ATOM 497 C CA . SER A 1 85 ? 21.159 1.233 -39.625 1.00 93.00 85 SER A CA 1
ATOM 498 C C . SER A 1 85 ? 20.986 0.760 -41.066 1.00 93.00 85 SER A C 1
ATOM 500 O O . SER A 1 85 ? 20.284 -0.224 -41.286 1.00 93.00 85 SER A O 1
ATOM 502 N N . GLY A 1 86 ? 21.568 1.475 -42.036 1.00 89.38 86 GLY A N 1
ATOM 503 C CA . GLY A 1 86 ? 21.260 1.264 -43.463 1.00 89.38 86 GLY A CA 1
ATOM 504 C C . GLY A 1 86 ? 22.423 1.392 -44.451 1.00 89.38 86 GLY A C 1
ATOM 505 O O . GLY A 1 86 ? 22.187 1.449 -45.654 1.00 89.38 86 GLY A O 1
ATOM 506 N N . GLY A 1 87 ? 23.666 1.487 -43.981 1.00 88.69 87 GLY A N 1
ATOM 507 C CA . GLY A 1 87 ? 24.856 1.542 -44.832 1.00 88.69 87 GLY A CA 1
ATOM 508 C C . GLY A 1 87 ? 25.382 0.161 -45.242 1.00 88.69 87 GLY A C 1
ATOM 509 O O . GLY A 1 87 ? 24.932 -0.859 -44.727 1.00 88.69 87 GLY A O 1
ATOM 510 N N . PRO A 1 88 ? 26.369 0.116 -46.157 1.00 81.50 88 PRO A N 1
ATOM 511 C CA . PRO A 1 88 ? 26.873 -1.128 -46.754 1.00 81.50 88 PRO A CA 1
ATOM 512 C C . PRO A 1 88 ? 27.594 -2.057 -45.763 1.00 81.50 88 PRO A C 1
ATOM 514 O O . PRO A 1 88 ? 27.714 -3.251 -46.016 1.00 81.50 88 PRO A O 1
ATOM 517 N N . VAL A 1 89 ? 28.057 -1.517 -44.634 1.00 82.62 89 VAL A N 1
ATOM 518 C CA . VAL A 1 89 ? 28.496 -2.272 -43.457 1.00 82.62 89 VAL A CA 1
ATOM 519 C C . VAL A 1 89 ? 27.778 -1.645 -42.271 1.00 82.62 89 VAL A C 1
ATOM 521 O O . VAL A 1 89 ? 28.001 -0.467 -41.984 1.00 82.62 89 VAL A O 1
ATOM 524 N N . SER A 1 90 ? 26.872 -2.388 -41.633 1.00 88.81 90 SER A N 1
ATOM 525 C CA . SER A 1 90 ? 26.033 -1.841 -40.569 1.00 88.81 90 SER A CA 1
ATOM 526 C C . SER A 1 90 ? 25.678 -2.873 -39.496 1.00 88.81 90 SER A C 1
ATOM 528 O O . SER A 1 90 ? 25.661 -4.079 -39.741 1.00 88.81 90 SER A O 1
ATOM 530 N N . GLY A 1 91 ? 25.403 -2.379 -38.288 1.00 91.19 91 GLY A N 1
ATOM 531 C CA . GLY A 1 91 ? 24.939 -3.169 -37.153 1.00 91.19 91 GLY A CA 1
ATOM 532 C C . GLY A 1 91 ? 24.028 -2.343 -36.248 1.00 91.19 91 GLY A C 1
ATOM 533 O O . GLY A 1 91 ? 24.259 -1.150 -36.038 1.00 91.19 91 GLY A O 1
ATOM 534 N N . SER A 1 92 ? 22.980 -2.968 -35.719 1.00 93.44 92 SER A N 1
ATOM 535 C CA . SER A 1 92 ? 22.018 -2.323 -34.821 1.00 93.44 92 SER A CA 1
ATOM 536 C C . SER A 1 92 ? 21.907 -3.075 -33.501 1.00 93.44 92 SER A C 1
ATOM 538 O O . SER A 1 92 ? 21.684 -4.285 -33.500 1.00 93.44 92 SER A O 1
ATOM 540 N N . LEU A 1 93 ? 22.006 -2.347 -32.389 1.00 94.44 93 LEU A N 1
ATOM 541 C CA . LEU A 1 93 ? 21.805 -2.858 -31.036 1.00 94.44 93 LEU A CA 1
ATOM 542 C C . LEU A 1 93 ? 20.744 -2.023 -30.316 1.00 94.44 93 LEU A C 1
ATOM 544 O O . LEU A 1 93 ? 20.866 -0.803 -30.221 1.00 94.44 93 LEU A O 1
ATOM 548 N N . ALA A 1 94 ? 19.723 -2.683 -29.780 1.00 96.00 94 ALA A N 1
ATOM 549 C CA . ALA A 1 94 ? 18.697 -2.058 -28.956 1.00 96.00 94 ALA A CA 1
ATOM 550 C C . ALA A 1 94 ? 18.567 -2.817 -27.633 1.00 96.00 94 ALA A C 1
ATOM 552 O O . ALA A 1 94 ? 18.370 -4.031 -27.641 1.00 96.00 94 ALA A O 1
ATOM 553 N N . VAL A 1 95 ? 18.683 -2.106 -26.510 1.00 96.31 95 VAL A N 1
ATOM 554 C CA . VAL A 1 95 ? 18.576 -2.684 -25.162 1.00 96.31 95 VAL A CA 1
ATOM 555 C C . VAL A 1 95 ? 17.595 -1.873 -24.323 1.00 96.31 95 VAL A C 1
ATOM 557 O O . VAL A 1 95 ? 17.871 -0.733 -23.959 1.00 96.31 95 VAL A O 1
ATOM 560 N N . GLY A 1 96 ? 16.458 -2.481 -23.987 1.00 96.06 96 GLY A N 1
ATOM 561 C CA . GLY A 1 96 ? 15.493 -1.931 -23.038 1.00 96.06 96 GLY A CA 1
ATOM 562 C C . GLY A 1 96 ? 15.552 -2.662 -21.700 1.00 96.06 96 GLY A C 1
ATOM 563 O O . GLY A 1 96 ? 15.494 -3.889 -21.676 1.00 96.06 96 GLY A O 1
ATOM 564 N N . VAL A 1 97 ? 15.640 -1.916 -20.599 1.00 95.75 97 VAL A N 1
ATOM 565 C CA . VAL A 1 97 ? 15.525 -2.442 -19.230 1.00 95.75 97 VAL A CA 1
ATOM 566 C C . VAL A 1 97 ? 14.364 -1.735 -18.544 1.00 95.75 97 VAL A C 1
ATOM 568 O O . VAL A 1 97 ? 14.412 -0.518 -18.395 1.00 95.75 97 VAL A O 1
ATOM 571 N N . GLY A 1 98 ? 13.314 -2.472 -18.176 1.00 93.94 98 GLY A N 1
ATOM 572 C CA . GLY A 1 98 ? 12.193 -1.924 -17.403 1.00 93.94 98 GLY A CA 1
ATOM 573 C C . GLY A 1 98 ? 12.644 -1.382 -16.045 1.00 93.94 98 GLY A C 1
ATOM 574 O O . GLY A 1 98 ? 13.716 -1.732 -15.556 1.00 93.94 98 GLY A O 1
ATOM 575 N N . GLY A 1 99 ? 11.852 -0.488 -15.470 1.00 96.00 99 GLY A N 1
ATOM 576 C CA . GLY A 1 99 ? 12.086 0.044 -14.136 1.00 96.00 99 GLY A CA 1
ATOM 577 C C . GLY A 1 99 ? 11.558 -0.892 -13.057 1.00 96.00 99 GLY A C 1
ATOM 578 O O . GLY A 1 99 ? 10.674 -1.697 -13.302 1.00 96.00 99 GLY A O 1
ATOM 579 N N . ASP A 1 100 ? 12.060 -0.761 -11.836 1.00 94.56 100 ASP A N 1
ATOM 580 C CA . ASP A 1 100 ? 11.613 -1.611 -10.733 1.00 94.56 100 ASP A CA 1
ATOM 581 C C . ASP A 1 100 ? 10.296 -1.126 -10.117 1.00 94.56 100 ASP A C 1
ATOM 583 O O . ASP A 1 100 ? 10.082 0.077 -9.931 1.00 94.56 100 ASP A O 1
ATOM 587 N N . GLY A 1 101 ? 9.453 -2.071 -9.704 1.00 93.69 101 GLY A N 1
ATOM 588 C CA . GLY A 1 101 ? 8.381 -1.810 -8.747 1.00 93.69 101 GLY A CA 1
ATOM 589 C C . GLY A 1 101 ? 8.919 -1.518 -7.349 1.00 93.69 101 GLY A C 1
ATOM 590 O O . GLY A 1 101 ? 10.101 -1.691 -7.056 1.00 93.69 101 GLY A O 1
ATOM 591 N N . SER A 1 102 ? 8.037 -1.092 -6.450 1.00 93.75 102 SER A N 1
ATOM 592 C CA . SER A 1 102 ? 8.419 -0.757 -5.074 1.00 93.75 102 SER A CA 1
ATOM 593 C C . SER A 1 102 ? 7.618 -1.540 -4.031 1.00 93.75 102 SER A C 1
ATOM 595 O O . SER A 1 102 ? 6.594 -2.144 -4.336 1.00 93.75 102 SER A O 1
ATOM 597 N N . ALA A 1 103 ? 8.019 -1.487 -2.761 1.00 94.38 103 ALA A N 1
ATOM 598 C CA . ALA A 1 103 ? 7.224 -2.077 -1.684 1.00 94.38 103 ALA A CA 1
ATOM 599 C C . ALA A 1 103 ? 5.930 -1.277 -1.426 1.00 94.38 103 ALA A C 1
ATOM 601 O O . ALA A 1 103 ? 5.866 -0.069 -1.689 1.00 94.38 103 ALA A O 1
ATOM 602 N N . GLY A 1 104 ? 4.910 -1.956 -0.894 1.00 93.81 104 GLY A N 1
ATOM 603 C CA . GLY A 1 104 ? 3.753 -1.315 -0.267 1.00 93.81 104 GLY A CA 1
ATOM 604 C C . GLY A 1 104 ? 4.071 -0.826 1.146 1.00 93.81 104 GLY A C 1
ATOM 605 O O . GLY A 1 104 ? 5.080 -1.209 1.739 1.00 93.81 104 GLY A O 1
ATOM 606 N N . GLY A 1 105 ? 3.203 0.019 1.691 1.00 95.00 105 GLY A N 1
ATOM 607 C CA . GLY A 1 105 ? 3.288 0.486 3.069 1.00 95.00 105 GLY A CA 1
ATOM 608 C C . GLY A 1 105 ? 2.726 -0.526 4.065 1.00 95.00 105 GLY A C 1
ATOM 609 O O . GLY A 1 105 ? 1.943 -1.407 3.720 1.00 95.00 105 GLY A O 1
ATOM 610 N N . THR A 1 106 ? 3.088 -0.399 5.334 1.00 94.88 106 THR A N 1
ATOM 611 C CA . THR A 1 106 ? 2.553 -1.242 6.411 1.00 94.88 106 THR A CA 1
ATOM 612 C C . THR A 1 106 ? 1.250 -0.680 6.972 1.00 94.88 106 THR A C 1
ATOM 614 O O . THR A 1 106 ? 1.003 0.524 6.910 1.00 94.88 106 THR A O 1
ATOM 617 N N . GLY A 1 107 ? 0.404 -1.544 7.537 1.00 92.31 107 GLY A N 1
ATOM 618 C CA . GLY A 1 107 ? -0.701 -1.101 8.384 1.00 92.31 107 GLY A CA 1
ATOM 619 C C . GLY A 1 107 ? -0.163 -0.525 9.694 1.00 92.31 107 GLY A C 1
ATOM 620 O O . GLY A 1 107 ? 0.800 -1.040 10.264 1.00 92.31 107 GLY A O 1
ATOM 621 N N . GLY A 1 108 ? -0.778 0.550 10.174 1.00 93.31 108 GLY A N 1
ATOM 622 C CA . GLY A 1 108 ? -0.453 1.154 11.461 1.00 93.31 108 GLY A CA 1
ATOM 623 C C . GLY A 1 108 ? -1.049 0.371 12.636 1.00 93.31 108 GLY A C 1
ATOM 624 O O . GLY A 1 108 ? -1.959 -0.446 12.447 1.00 93.31 108 GLY A O 1
ATOM 625 N N . PRO A 1 109 ? -0.563 0.603 13.867 1.00 91.00 109 PRO A N 1
ATOM 626 C CA . PRO A 1 109 ? -1.119 -0.040 15.048 1.00 91.00 109 PRO A CA 1
ATOM 627 C C . PRO A 1 109 ? -2.583 0.367 15.244 1.00 91.00 109 PRO A C 1
ATOM 629 O O . PRO A 1 109 ? -2.946 1.539 15.117 1.00 91.00 109 PRO A O 1
ATOM 632 N N . VAL A 1 110 ? -3.421 -0.618 15.567 1.00 90.94 110 VAL A N 1
ATOM 633 C CA . VAL A 1 110 ? -4.807 -0.395 15.981 1.00 90.94 110 VAL A CA 1
ATOM 634 C C . VAL A 1 110 ? -4.895 -0.675 17.470 1.00 90.94 110 VAL A C 1
ATOM 636 O O . VAL A 1 110 ? -4.762 -1.821 17.897 1.00 90.94 110 VAL A O 1
ATOM 639 N N . THR A 1 111 ? -5.101 0.379 18.255 1.00 88.19 111 THR A N 1
ATOM 640 C CA . THR A 1 111 ? -5.041 0.306 19.716 1.00 88.19 111 THR A CA 1
ATOM 641 C C . THR A 1 111 ? -6.375 0.696 20.328 1.00 88.19 111 THR A C 1
ATOM 643 O O . THR A 1 111 ? -6.959 1.729 20.003 1.00 88.19 111 THR A O 1
ATOM 646 N N . VAL A 1 112 ? -6.829 -0.118 21.274 1.00 85.94 112 VAL A N 1
ATOM 647 C CA . VAL A 1 112 ? -8.010 0.150 22.094 1.00 85.94 112 VAL A CA 1
ATOM 648 C C . VAL A 1 112 ? -7.566 0.174 23.543 1.00 85.94 112 VAL A C 1
ATOM 650 O O . VAL A 1 112 ? -6.892 -0.754 23.992 1.00 85.94 112 VAL A O 1
ATOM 653 N N . GLY A 1 113 ? -7.915 1.228 24.268 1.00 85.94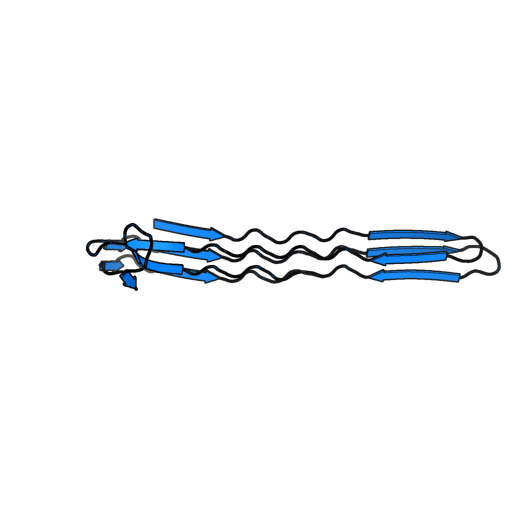 113 GLY A N 1
ATOM 654 C CA . GLY A 1 113 ? -7.471 1.384 25.645 1.00 85.94 113 GLY A CA 1
ATOM 655 C C . GLY A 1 113 ? -7.973 2.656 26.303 1.00 85.94 113 GLY A C 1
ATOM 656 O O . GLY A 1 113 ? -8.727 3.432 25.723 1.00 85.94 113 GLY A O 1
ATOM 657 N N . GLN A 1 114 ? -7.521 2.874 27.528 1.00 81.06 114 GLN A N 1
ATOM 658 C CA . GLN A 1 114 ? -7.643 4.149 28.219 1.00 81.06 114 GLN A CA 1
ATOM 659 C C . GLN A 1 114 ? -6.347 4.924 28.047 1.00 81.06 114 GLN A C 1
ATOM 661 O O . GLN A 1 114 ? -5.261 4.357 28.168 1.00 81.06 114 GLN A O 1
ATOM 666 N N . PHE A 1 115 ? -6.465 6.219 27.780 1.00 79.75 115 PHE A N 1
ATOM 667 C CA . PHE A 1 115 ? -5.329 7.114 27.614 1.00 79.75 115 PHE A CA 1
ATOM 668 C C . PHE A 1 115 ? -5.489 8.297 28.563 1.00 79.75 115 PHE A C 1
ATOM 670 O O . PHE A 1 115 ? -6.598 8.800 28.747 1.00 79.75 115 PHE A O 1
ATOM 677 N N . ASN A 1 116 ? -4.394 8.739 29.178 1.00 79.38 116 ASN A N 1
ATOM 678 C CA . ASN A 1 116 ? -4.407 9.979 29.950 1.00 79.38 116 ASN A CA 1
ATOM 679 C C . ASN A 1 116 ? -4.461 11.207 29.020 1.00 79.38 116 ASN A C 1
ATOM 681 O O . ASN A 1 116 ? -4.313 11.092 27.803 1.00 79.38 116 ASN A O 1
ATOM 685 N N . SER A 1 117 ? -4.624 12.401 29.595 1.00 78.00 117 SER A N 1
ATOM 686 C CA . SER A 1 117 ? -4.679 13.667 28.843 1.00 78.00 117 SER A CA 1
ATOM 687 C C . SER A 1 117 ? -3.412 13.977 28.033 1.00 78.00 117 SER A C 1
ATOM 689 O O . SER A 1 117 ? -3.450 14.828 27.151 1.00 78.00 117 SER A O 1
ATOM 691 N N . SER A 1 118 ? -2.305 13.281 28.311 1.00 79.12 118 SER A N 1
ATOM 692 C CA . SER A 1 118 ? -1.040 13.378 27.575 1.00 79.12 118 SER A CA 1
ATOM 693 C C . SER A 1 118 ? -0.884 12.292 26.499 1.00 79.12 118 SER A C 1
ATOM 695 O O . SER A 1 118 ? 0.181 12.182 25.900 1.00 79.12 118 SER A O 1
ATOM 697 N N . GLY A 1 119 ? -1.915 11.473 26.252 1.00 71.62 119 GLY A N 1
ATOM 698 C CA . GLY A 1 119 ? -1.927 10.438 25.212 1.00 71.62 119 GLY A CA 1
ATOM 699 C C . GLY A 1 119 ? -1.207 9.134 25.574 1.00 71.62 119 GLY A C 1
ATOM 700 O O . GLY A 1 119 ? -1.011 8.290 24.704 1.00 71.62 119 GLY A O 1
ATOM 701 N N . VAL A 1 120 ? -0.818 8.934 26.837 1.00 78.44 120 VAL A N 1
ATOM 702 C CA . VAL A 1 120 ? -0.165 7.695 27.292 1.00 78.44 120 VAL A CA 1
ATOM 703 C C . VAL A 1 120 ? -1.224 6.665 27.667 1.00 78.44 120 VAL A C 1
ATOM 705 O O . VAL A 1 120 ? -2.136 6.976 28.436 1.00 78.44 120 VAL A O 1
ATOM 708 N N . ALA A 1 121 ? -1.090 5.442 27.147 1.00 75.94 121 ALA A N 1
ATOM 709 C CA . ALA A 1 121 ? -1.976 4.332 27.482 1.00 75.94 121 ALA A CA 1
ATOM 710 C C . ALA A 1 121 ? -1.852 3.981 28.974 1.00 75.94 121 ALA A C 1
ATOM 712 O O . ALA A 1 121 ? -0.777 3.622 29.450 1.00 75.94 121 ALA A O 1
ATOM 713 N N . THR A 1 122 ? -2.953 4.090 29.710 1.00 80.69 122 THR A N 1
ATOM 714 C CA . THR A 1 122 ? -3.046 3.759 31.138 1.00 80.69 122 THR A CA 1
ATOM 715 C C . THR A 1 122 ? -3.682 2.392 31.378 1.00 80.69 122 THR A C 1
ATOM 717 O O . THR A 1 122 ? -3.470 1.797 32.430 1.00 80.69 122 THR A O 1
ATOM 720 N N . ALA A 1 123 ? -4.431 1.873 30.403 1.00 78.00 123 ALA A N 1
ATOM 721 C CA . ALA A 1 123 ? -4.945 0.509 30.392 1.00 78.00 123 ALA A CA 1
ATOM 722 C C . ALA A 1 123 ? -5.182 0.051 28.947 1.00 78.00 123 ALA A C 1
ATOM 724 O O . ALA A 1 123 ? -5.668 0.829 28.127 1.00 78.00 123 ALA A O 1
ATOM 725 N N . ALA A 1 124 ? -4.865 -1.205 28.638 1.00 75.88 124 ALA A N 1
ATOM 726 C CA . ALA A 1 124 ? -5.197 -1.812 27.353 1.00 75.88 124 ALA A CA 1
ATOM 727 C C . ALA A 1 124 ? -6.605 -2.423 27.386 1.00 75.88 124 ALA A C 1
ATOM 729 O O . ALA A 1 124 ? -7.051 -2.925 28.417 1.00 75.88 124 ALA A O 1
ATOM 730 N N . GLY A 1 125 ? -7.273 -2.427 26.235 1.00 76.19 125 GLY A N 1
ATOM 731 C CA . GLY A 1 125 ? -8.580 -3.043 26.052 1.00 76.19 125 GLY A CA 1
ATOM 732 C C . GLY A 1 125 ? -9.757 -2.096 26.276 1.00 76.19 125 GLY A C 1
ATOM 733 O O . GLY A 1 125 ? -9.638 -0.988 26.797 1.00 76.19 125 GLY A O 1
ATOM 734 N N . PHE A 1 126 ? -10.924 -2.551 25.834 1.00 81.25 126 PHE A N 1
ATOM 735 C CA . PHE A 1 126 ? -12.186 -1.856 26.039 1.00 81.25 126 PHE A CA 1
ATOM 736 C C . PHE A 1 126 ? -12.770 -2.264 27.396 1.00 81.25 126 PHE A C 1
ATOM 738 O O . PHE A 1 126 ? -13.116 -3.425 27.587 1.00 81.25 126 PHE A O 1
ATOM 745 N N . ALA A 1 127 ? -12.879 -1.319 28.331 1.00 76.44 127 ALA A N 1
ATOM 746 C CA . ALA A 1 127 ? -13.422 -1.563 29.675 1.00 76.44 127 ALA A CA 1
ATOM 747 C C . ALA A 1 127 ? -14.964 -1.487 29.746 1.00 76.44 127 ALA A C 1
ATOM 749 O O . ALA A 1 127 ? -15.539 -1.550 30.828 1.00 76.44 127 ALA A O 1
ATOM 750 N N . GLY A 1 128 ? -15.625 -1.301 28.603 1.00 79.62 128 GLY A N 1
ATOM 751 C CA . GLY A 1 128 ? -17.071 -1.160 28.488 1.00 79.62 128 GLY A CA 1
ATOM 752 C C . GLY A 1 128 ? -17.804 -2.459 28.145 1.00 79.62 128 GLY A C 1
ATOM 753 O O . GLY A 1 128 ? -17.202 -3.521 27.997 1.00 79.62 128 GLY A O 1
ATOM 754 N N . THR A 1 129 ? -19.121 -2.377 27.959 1.00 85.12 129 THR A N 1
ATOM 755 C CA . THR A 1 129 ? -19.948 -3.532 27.558 1.00 85.12 129 THR A CA 1
ATOM 756 C C . THR A 1 129 ? -20.153 -3.562 26.046 1.00 85.12 129 THR A C 1
ATOM 758 O O . THR A 1 129 ? -20.487 -2.542 25.444 1.00 85.12 129 THR A O 1
ATOM 761 N N . VAL A 1 130 ? -20.003 -4.735 25.427 1.00 87.25 130 VAL A N 1
ATOM 762 C CA . VAL A 1 130 ? -20.351 -4.964 24.017 1.00 87.25 130 VAL A CA 1
ATOM 763 C C . VAL A 1 130 ? -21.565 -5.882 23.958 1.00 87.25 130 VAL A C 1
ATOM 765 O O . VAL A 1 130 ? -21.505 -7.013 24.429 1.00 87.25 130 VAL A O 1
ATOM 768 N N . VAL A 1 131 ? -22.663 -5.394 23.386 1.00 90.62 131 VAL A N 1
ATOM 769 C CA . VAL A 1 131 ? -23.917 -6.133 23.220 1.00 90.62 131 VAL A CA 1
ATOM 770 C C . VAL A 1 131 ? -24.248 -6.233 21.730 1.00 90.62 131 VAL A C 1
ATOM 772 O O . VAL A 1 131 ? -24.407 -5.234 21.028 1.00 90.62 131 VAL A O 1
ATOM 775 N N . THR A 1 132 ? -24.334 -7.466 21.245 1.00 90.81 132 THR A N 1
ATOM 776 C CA . THR A 1 132 ? -24.658 -7.838 19.860 1.00 90.81 132 THR A CA 1
ATOM 777 C C . THR A 1 132 ? -25.966 -8.620 19.900 1.00 90.81 132 THR A C 1
ATOM 779 O O . THR A 1 132 ? -25.999 -9.732 20.419 1.00 90.81 132 THR A O 1
ATOM 782 N N . THR A 1 13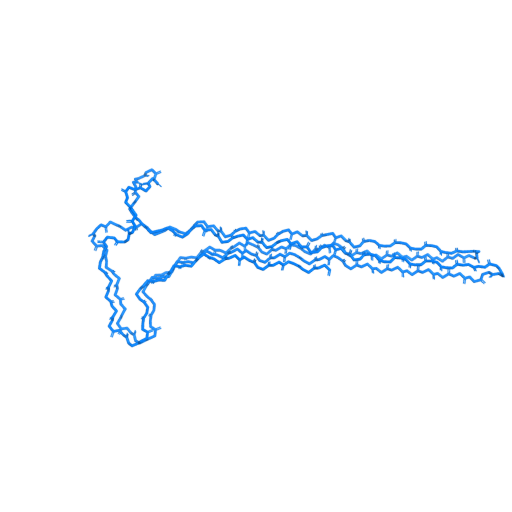3 ? -27.062 -8.025 19.426 1.00 91.88 133 THR A N 1
ATOM 783 C CA . THR A 1 133 ? -28.389 -8.672 19.389 1.00 91.88 133 THR A CA 1
ATOM 784 C C . THR A 1 133 ? -28.908 -8.900 17.971 1.00 91.88 133 THR A C 1
ATOM 786 O O . THR A 1 133 ? -29.790 -9.735 17.794 1.00 91.88 133 THR A O 1
ATOM 789 N N . GLY A 1 134 ? -28.363 -8.213 16.962 1.00 90.81 134 GLY A N 1
ATOM 790 C CA . GLY A 1 134 ? -28.713 -8.441 15.555 1.00 90.81 134 GLY A CA 1
ATOM 791 C C . GLY A 1 134 ? -28.067 -9.700 14.964 1.00 90.81 134 GLY A C 1
ATOM 792 O O . GLY A 1 134 ? -26.957 -10.084 15.345 1.00 90.81 134 GLY A O 1
ATOM 793 N N . ASN A 1 135 ? -28.718 -10.346 13.999 1.00 90.62 135 ASN A N 1
ATOM 794 C CA . ASN A 1 135 ? -28.186 -11.530 13.320 1.00 90.62 135 ASN A CA 1
ATOM 795 C C . ASN A 1 135 ? -26.995 -11.153 12.415 1.00 90.62 135 ASN A C 1
ATOM 797 O O . ASN A 1 135 ? -27.054 -10.142 11.720 1.00 90.62 135 ASN A O 1
ATOM 801 N N . ARG A 1 136 ? -25.906 -11.940 12.426 1.00 89.88 136 ARG A N 1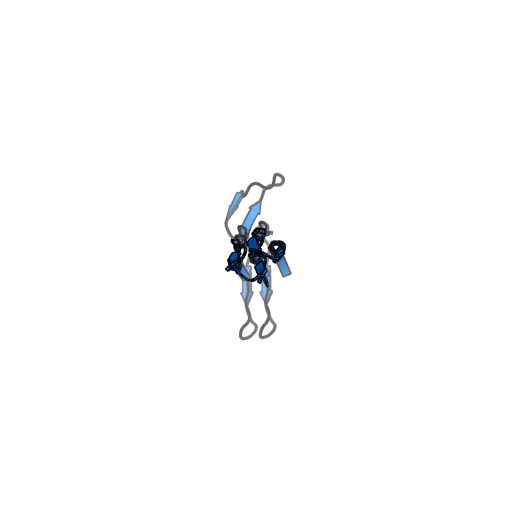
ATOM 802 C CA . ARG A 1 136 ? -24.637 -11.659 11.701 1.00 89.88 136 ARG A CA 1
ATOM 803 C C . ARG A 1 136 ? -24.014 -10.287 12.023 1.00 89.88 136 ARG A C 1
ATOM 805 O O . ARG A 1 136 ? -23.231 -9.752 11.242 1.00 89.88 136 ARG A O 1
ATOM 812 N N . SER A 1 137 ? -24.352 -9.707 13.173 1.00 91.19 137 SER A N 1
ATOM 813 C CA . SER A 1 137 ? -23.812 -8.413 13.588 1.00 91.19 137 SER A CA 1
ATOM 814 C C . SER A 1 137 ? -22.414 -8.542 14.202 1.00 91.19 137 SER A C 1
ATOM 816 O O . SER A 1 137 ? -22.062 -9.553 14.812 1.00 91.19 137 SER A O 1
ATOM 818 N N . THR A 1 138 ? -21.598 -7.502 14.036 1.00 91.69 138 THR A N 1
ATOM 819 C CA . THR A 1 138 ? -20.253 -7.405 14.614 1.00 91.69 138 THR A CA 1
ATOM 820 C C . THR A 1 138 ? -20.219 -6.309 15.668 1.00 91.69 138 THR A C 1
ATOM 822 O O . THR A 1 138 ? -20.446 -5.139 15.366 1.00 91.69 138 THR A O 1
ATOM 825 N N . GLY A 1 139 ? -19.877 -6.664 16.908 1.00 88.00 139 GLY A N 1
ATOM 826 C CA . GLY A 1 139 ? -19.766 -5.698 18.001 1.00 88.00 139 GLY A CA 1
ATOM 827 C C . GLY A 1 139 ? -18.612 -4.722 17.779 1.00 88.00 139 GLY A C 1
ATOM 828 O O . GLY A 1 139 ? -18.828 -3.523 17.614 1.00 88.00 139 GLY A O 1
ATOM 829 N N . MET A 1 140 ? -17.383 -5.242 17.734 1.00 89.31 140 MET A N 1
ATOM 830 C CA . MET A 1 140 ? -16.185 -4.454 17.442 1.00 89.31 140 MET A CA 1
ATOM 831 C C . MET A 1 140 ? -15.252 -5.205 16.489 1.00 89.31 140 MET A C 1
ATOM 833 O O . MET A 1 140 ? -15.063 -6.410 16.639 1.00 89.31 140 MET A O 1
ATOM 837 N N . LEU A 1 141 ? -14.654 -4.486 15.540 1.00 90.44 141 LEU A N 1
ATOM 838 C CA . LEU A 1 141 ? -13.706 -5.008 14.561 1.00 90.44 141 LEU A CA 1
ATOM 839 C C . LEU A 1 141 ? -12.457 -4.123 14.510 1.00 90.44 141 LEU A C 1
ATOM 841 O O . LEU A 1 141 ? -12.555 -2.901 14.389 1.00 90.44 141 LEU A O 1
ATOM 845 N N . PHE A 1 142 ? -11.284 -4.750 14.593 1.00 90.75 142 PHE A N 1
ATOM 846 C CA . PHE A 1 142 ? -9.981 -4.084 14.595 1.00 90.75 142 PHE A CA 1
ATOM 847 C C . PHE A 1 142 ? -9.089 -4.734 13.547 1.00 90.75 142 PHE A C 1
ATOM 849 O O . PHE A 1 142 ? -8.875 -5.946 13.595 1.00 90.75 142 PHE A O 1
ATOM 856 N N . GLN A 1 143 ? -8.573 -3.954 12.601 1.00 93.50 143 GLN A N 1
ATOM 857 C CA . GLN A 1 143 ? -7.740 -4.487 11.528 1.00 93.50 143 GLN A CA 1
ATOM 858 C C . GLN A 1 143 ? -6.555 -3.578 11.231 1.00 93.50 143 GLN A C 1
ATOM 860 O O . GLN A 1 143 ? -6.722 -2.400 10.933 1.00 93.50 143 GLN A O 1
ATOM 865 N N . SER A 1 144 ? -5.358 -4.158 11.269 1.00 93.81 144 SER A N 1
ATOM 866 C CA . SER A 1 144 ? -4.151 -3.568 10.699 1.00 93.81 144 SER A CA 1
ATOM 867 C C . SER A 1 144 ? -3.755 -4.406 9.490 1.00 93.81 144 SER A C 1
ATOM 869 O O . SER A 1 144 ? -3.482 -5.599 9.626 1.00 93.81 14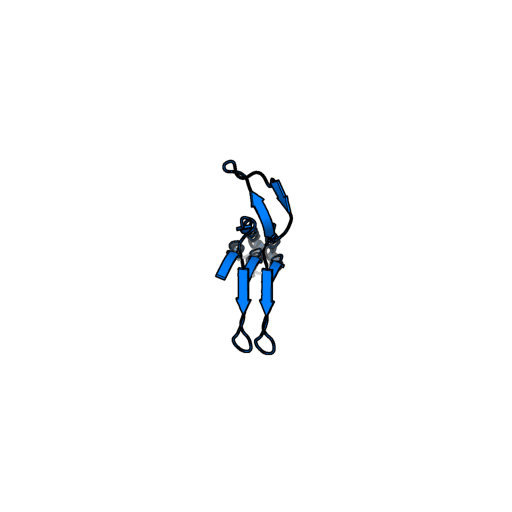4 SER A O 1
ATOM 871 N N . VAL A 1 145 ? -3.800 -3.808 8.304 1.00 94.44 145 VAL A N 1
ATOM 872 C CA . VAL A 1 145 ? -3.582 -4.491 7.027 1.00 94.44 145 VAL A CA 1
ATOM 873 C C . VAL A 1 145 ? -2.405 -3.838 6.314 1.00 94.44 145 VAL A C 1
ATOM 875 O O . VAL A 1 145 ? -2.377 -2.622 6.143 1.00 94.44 145 VAL A O 1
ATOM 878 N N . GLY A 1 146 ? -1.419 -4.634 5.903 1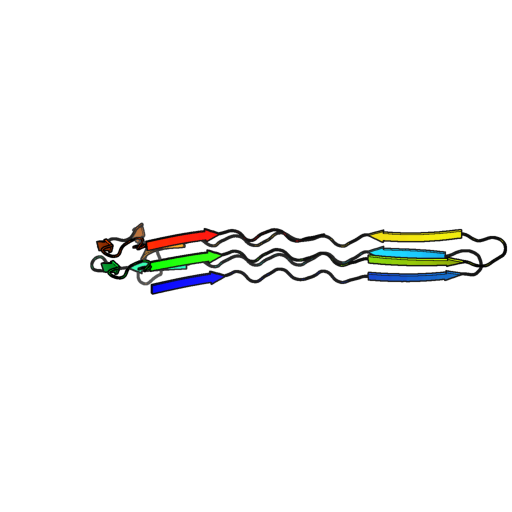.00 92.75 146 GLY A N 1
ATOM 879 C CA . GLY A 1 146 ? -0.328 -4.165 5.046 1.00 92.75 146 GLY A CA 1
ATOM 880 C C . GLY A 1 146 ? -0.782 -3.942 3.602 1.00 92.75 146 GLY A C 1
ATOM 881 O O . GLY A 1 146 ? -1.708 -4.594 3.126 1.00 92.75 146 GLY A O 1
ATOM 882 N N . GLY A 1 147 ? -0.115 -3.029 2.905 1.00 92.94 147 GLY A N 1
ATOM 883 C CA . GLY A 1 147 ? -0.287 -2.799 1.477 1.00 92.94 147 GLY A CA 1
ATOM 884 C C . GLY A 1 147 ? 0.421 -3.858 0.630 1.00 92.94 147 GLY A C 1
ATOM 885 O O . GLY A 1 147 ? 1.406 -4.466 1.051 1.00 92.94 147 GLY A O 1
ATOM 886 N N . GLY A 1 148 ? -0.084 -4.077 -0.585 1.00 93.06 148 GLY A N 1
ATOM 887 C CA . GLY A 1 148 ? 0.554 -4.950 -1.576 1.00 93.06 148 GLY A CA 1
ATOM 888 C C . GLY A 1 148 ? 1.801 -4.318 -2.206 1.00 93.06 148 GLY A C 1
ATOM 889 O O . GLY A 1 148 ? 1.941 -3.097 -2.212 1.00 93.06 148 GLY A O 1
ATOM 890 N N . GLY A 1 149 ? 2.702 -5.144 -2.744 1.00 91.44 149 GLY A N 1
ATOM 891 C CA . GLY A 1 149 ? 3.874 -4.684 -3.499 1.00 91.44 149 GLY A CA 1
ATOM 892 C C . GLY A 1 149 ? 3.526 -4.068 -4.859 1.00 91.44 149 GLY A C 1
ATOM 893 O O . GLY A 1 149 ? 2.383 -4.113 -5.308 1.00 91.44 149 GLY A O 1
ATOM 894 N N . GLY A 1 150 ? 4.532 -3.475 -5.489 1.00 90.00 150 GLY A N 1
ATOM 895 C CA . GLY A 1 150 ? 4.472 -2.835 -6.794 1.00 90.00 150 GLY A CA 1
ATOM 896 C C . GLY A 1 150 ? 4.996 -3.719 -7.926 1.00 90.00 150 GLY A C 1
ATOM 897 O O . GLY A 1 150 ? 5.689 -4.708 -7.685 1.00 90.00 150 GLY A O 1
ATOM 898 N N . ASN A 1 151 ? 4.666 -3.353 -9.163 1.00 89.38 151 ASN A N 1
ATOM 899 C CA . ASN A 1 151 ? 5.077 -4.084 -10.366 1.00 89.38 151 ASN A CA 1
ATOM 900 C C . ASN A 1 151 ? 6.351 -3.479 -10.958 1.00 89.38 151 ASN A C 1
ATOM 902 O O . ASN A 1 151 ? 6.453 -2.260 -10.975 1.00 89.38 151 ASN A O 1
ATOM 906 N N . GLY A 1 152 ? 7.284 -4.295 -11.449 1.00 80.94 152 GLY A N 1
ATOM 907 C CA . GLY A 1 152 ? 8.416 -3.859 -12.285 1.00 80.94 152 GLY A CA 1
ATOM 908 C C . GLY A 1 152 ? 8.183 -4.184 -13.754 1.00 80.94 152 GLY A C 1
ATOM 909 O O . GLY A 1 152 ? 7.417 -5.142 -14.006 1.00 80.94 152 GLY A O 1
#

Secondary structure (DSSP, 8-state):
-EEEEEPPPPPPPPPEEEEEEESS-EEEEEEPPPPPPPPPPPPEEEE--TT-EEEE-STT-EEEEEEEEPPPPPPPPPEEEEEEE-SSS--EEEEEEPPPP-PPPPPPPEEEEEE-TTS-EEEES--SEEEE-STT-EEEEEEEEPPPPPP-